Protein AF-A0A939B915-F1 (afdb_monomer_lite)

Organism: NCBI:txid1841864

Secondary structure (DSSP, 8-state):
-EEEES--SSEEEEEEE---S-S---TT-EEEE-SS-EEEEETTTTEEE---HHHHHHHHHHHHHHHH-SSEEEEEES-STTTSHHHHT--GGGGTTEEEEE----SSSSEE--EETTEE-S-HHHHHHH-GGGGT-EE-

Radius of gyration: 17.32 Å; chains: 1; bounding box: 46×33×44 Å

Foldseek 3Di:
DKDWAADDQAAAEAEFEQDDLDPDDDPQWDWDDDPPDTWIARPVVRDTDHPCCQGVVSVVVQVVCVVPDRGHMYYYFYCVSVPCPRVVPDDCVSCPRYPDYDYPGDDDDAEDEQDDPNDGPDDPVRCVVPVSVVVNHDYD

Structure (mmCIF, N/CA/C/O backbone):
data_AF-A0A939B915-F1
#
_entry.id   AF-A0A939B915-F1
#
loop_
_atom_site.group_PDB
_atom_site.id
_atom_site.type_symbol
_atom_site.label_atom_id
_atom_site.label_alt_id
_atom_site.label_comp_id
_atom_site.label_asym_id
_atom_site.label_entity_id
_atom_site.label_seq_id
_atom_site.pdbx_PDB_ins_code
_atom_site.Cartn_x
_atom_site.Cartn_y
_atom_site.Cartn_z
_atom_site.occupancy
_atom_site.B_iso_or_equiv
_atom_site.auth_seq_id
_atom_site.auth_comp_id
_atom_site.auth_asym_id
_atom_site.auth_atom_id
_atom_site.pdbx_PDB_model_num
ATOM 1 N N . ILE A 1 1 ? -8.296 -7.738 -4.385 1.00 88.19 1 ILE A N 1
ATOM 2 C CA . ILE A 1 1 ? -8.141 -8.915 -3.490 1.00 88.19 1 ILE A CA 1
ATOM 3 C C . ILE A 1 1 ? -8.373 -8.440 -2.066 1.00 88.19 1 ILE A C 1
ATOM 5 O O . ILE A 1 1 ? -7.806 -7.420 -1.710 1.00 88.19 1 ILE A O 1
ATOM 9 N N . TYR A 1 2 ? -9.185 -9.138 -1.275 1.00 92.31 2 TYR A N 1
ATOM 10 C CA . TYR A 1 2 ? -9.479 -8.770 0.114 1.00 92.31 2 TYR A CA 1
ATOM 11 C C . TYR A 1 2 ? -9.055 -9.894 1.053 1.00 92.31 2 TYR A C 1
ATOM 13 O O . TYR A 1 2 ? -9.343 -11.060 0.786 1.00 92.31 2 TYR A O 1
ATOM 21 N N . ILE A 1 3 ? -8.362 -9.546 2.133 1.00 94.62 3 ILE A N 1
ATOM 22 C CA . ILE A 1 3 ? -7.810 -10.491 3.103 1.00 94.62 3 ILE A CA 1
ATOM 23 C C . ILE A 1 3 ? -8.172 -10.002 4.502 1.00 94.62 3 ILE A C 1
ATOM 25 O O . ILE A 1 3 ? -7.931 -8.849 4.851 1.00 94.62 3 ILE A O 1
ATOM 29 N N . THR A 1 4 ? -8.723 -10.885 5.327 1.00 95.75 4 THR A N 1
ATOM 30 C CA . THR A 1 4 ? -8.920 -10.650 6.761 1.00 95.75 4 THR A CA 1
ATOM 31 C C . THR A 1 4 ? -8.179 -11.733 7.526 1.00 95.75 4 THR A C 1
ATOM 33 O O . THR A 1 4 ? -8.415 -12.920 7.307 1.00 95.75 4 THR A O 1
ATOM 36 N N . LYS A 1 5 ? -7.259 -11.325 8.400 1.00 95.56 5 LYS A N 1
ATOM 37 C CA . LYS A 1 5 ? -6.510 -12.215 9.288 1.00 95.56 5 LYS A CA 1
ATOM 38 C C . LYS A 1 5 ? -6.988 -12.000 10.722 1.00 95.56 5 LYS A C 1
ATOM 40 O O . LYS A 1 5 ? -7.074 -10.857 11.160 1.00 95.56 5 LYS A O 1
ATOM 45 N N . GLY A 1 6 ? -7.252 -13.092 11.440 1.00 94.12 6 GLY A N 1
ATOM 46 C CA . GLY A 1 6 ? -7.678 -13.068 12.844 1.00 94.12 6 GLY A CA 1
ATOM 47 C C . GLY A 1 6 ? -9.160 -12.735 13.046 1.00 94.12 6 GLY A C 1
ATOM 48 O O . GLY A 1 6 ? -9.877 -12.433 12.094 1.00 94.12 6 GLY A O 1
ATOM 49 N N . THR A 1 7 ? -9.621 -12.797 14.299 1.00 94.19 7 THR A N 1
ATOM 50 C CA . THR A 1 7 ? -11.007 -12.488 14.701 1.00 94.19 7 THR A CA 1
ATOM 51 C C . THR A 1 7 ? -10.994 -11.347 15.713 1.00 94.19 7 THR A C 1
ATOM 53 O O . THR A 1 7 ? -10.580 -11.547 16.847 1.00 94.19 7 THR A O 1
ATOM 56 N N . ALA A 1 8 ? -11.454 -10.166 15.310 1.00 93.06 8 ALA A N 1
ATOM 57 C CA . ALA A 1 8 ? -11.498 -8.964 16.133 1.00 93.06 8 ALA A CA 1
ATOM 58 C C . ALA A 1 8 ? -12.794 -8.185 15.872 1.00 93.06 8 ALA A C 1
ATOM 60 O O . ALA A 1 8 ? -13.430 -8.344 14.833 1.00 93.06 8 ALA A O 1
ATOM 61 N N . LYS A 1 9 ? -13.186 -7.318 16.815 1.00 93.12 9 LYS A N 1
ATOM 62 C CA . LYS A 1 9 ? -14.344 -6.425 16.633 1.00 93.12 9 LYS A CA 1
ATOM 63 C C . LYS A 1 9 ? -14.058 -5.319 15.613 1.00 93.12 9 LYS A C 1
ATOM 65 O O . LYS A 1 9 ? -14.969 -4.886 14.919 1.00 93.12 9 LYS A O 1
ATOM 70 N N . THR A 1 10 ? -12.818 -4.837 15.575 1.00 95.44 10 THR A N 1
ATOM 71 C CA . THR A 1 10 ? -12.355 -3.816 14.635 1.00 95.44 10 THR A CA 1
ATOM 72 C C . THR A 1 10 ? -10.915 -4.091 14.218 1.00 95.44 10 THR A C 1
ATOM 74 O O . THR A 1 10 ? -10.146 -4.677 14.982 1.00 95.44 10 THR A O 1
ATOM 77 N N . TYR A 1 11 ? -10.539 -3.654 13.015 1.00 95.81 11 TYR A N 1
ATOM 78 C CA . TYR A 1 11 ? -9.247 -3.976 12.405 1.00 95.81 11 TYR A CA 1
ATOM 79 C C . TYR A 1 11 ? -8.479 -2.721 11.966 1.00 95.81 11 TYR A C 1
ATOM 81 O O . TYR A 1 11 ? -9.090 -1.742 11.535 1.00 95.81 11 TYR A O 1
ATOM 89 N N . PRO A 1 12 ? -7.136 -2.721 12.028 1.00 94.81 12 PRO A N 1
ATOM 90 C CA . PRO A 1 12 ? -6.345 -1.864 11.151 1.00 94.81 12 PRO A CA 1
ATOM 91 C C . PRO A 1 12 ? -6.395 -2.421 9.719 1.00 94.81 12 PRO A C 1
ATOM 93 O O . PRO A 1 12 ? -6.446 -3.644 9.534 1.00 94.81 12 PRO A O 1
ATOM 96 N N . CYS A 1 13 ? -6.361 -1.550 8.710 1.00 95.62 13 CYS A N 1
ATOM 97 C CA . CYS A 1 13 ? -6.330 -1.974 7.314 1.00 95.62 13 CYS A CA 1
ATOM 98 C C . CYS A 1 13 ? -5.141 -1.383 6.553 1.00 95.62 13 CYS A C 1
ATOM 100 O O . CYS A 1 13 ? -4.895 -0.182 6.619 1.00 95.62 13 CYS A O 1
ATOM 102 N N . MET A 1 14 ? -4.429 -2.237 5.817 1.00 95.19 14 MET A N 1
ATOM 103 C CA . MET A 1 14 ? -3.410 -1.825 4.851 1.00 95.19 14 MET A CA 1
ATOM 104 C C . MET A 1 14 ? -3.939 -2.020 3.438 1.00 95.19 14 MET A C 1
ATOM 106 O O . MET A 1 14 ? -4.558 -3.047 3.143 1.00 95.19 14 MET A O 1
ATOM 110 N N . VAL A 1 15 ? -3.676 -1.066 2.556 1.00 93.56 15 VAL A N 1
ATOM 111 C CA . VAL A 1 15 ? -4.050 -1.181 1.149 1.00 93.56 15 VAL A CA 1
ATOM 112 C C . VAL A 1 15 ? -2.871 -0.880 0.241 1.00 93.56 15 VAL A C 1
ATOM 114 O O . VAL A 1 15 ? -1.996 -0.094 0.588 1.00 93.56 15 VAL A O 1
ATOM 117 N N . ALA A 1 16 ? -2.844 -1.530 -0.915 1.00 90.88 16 ALA A N 1
ATOM 118 C CA . ALA A 1 16 ? -1.865 -1.273 -1.964 1.00 90.88 16 ALA A CA 1
ATOM 119 C C . ALA A 1 16 ? -2.493 -1.540 -3.334 1.00 90.88 16 ALA A C 1
ATOM 121 O O . ALA A 1 16 ? -3.404 -2.366 -3.458 1.00 90.88 16 ALA A O 1
ATOM 122 N N . HIS A 1 17 ? -2.008 -0.864 -4.366 1.00 88.06 17 HIS A N 1
ATOM 123 C CA . HIS A 1 17 ? -2.347 -1.193 -5.746 1.00 88.06 17 HIS A CA 1
ATOM 124 C C . HIS A 1 17 ? -1.375 -2.248 -6.299 1.00 88.06 17 HIS A C 1
ATOM 126 O O . HIS A 1 17 ? -0.286 -2.456 -5.766 1.00 88.06 17 HIS A O 1
ATOM 132 N N . LEU A 1 18 ? -1.823 -2.997 -7.308 1.00 82.38 18 LEU A N 1
ATOM 133 C CA . LEU A 1 18 ? -1.074 -4.101 -7.926 1.00 82.38 18 LEU A CA 1
ATOM 134 C C . LEU A 1 18 ? -0.545 -3.767 -9.317 1.00 82.38 18 LEU A C 1
ATOM 136 O O . LEU A 1 18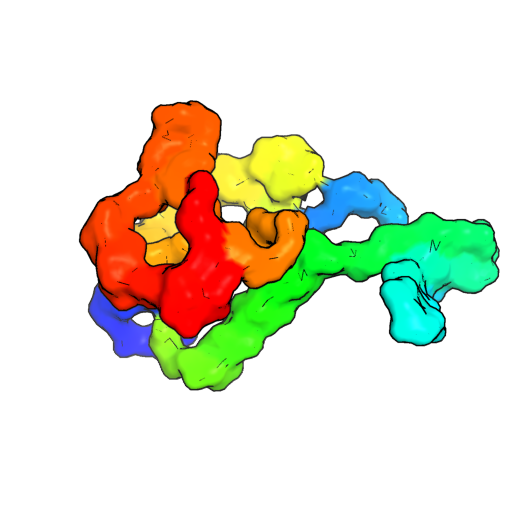 ? 0.177 -4.568 -9.907 1.00 82.38 18 LEU A O 1
ATOM 140 N N . ASP A 1 19 ? -1.000 -2.661 -9.888 1.00 71.81 19 ASP A N 1
ATOM 141 C CA . ASP A 1 19 ? -0.712 -2.287 -11.257 1.00 71.81 19 ASP A CA 1
ATOM 142 C C . ASP A 1 19 ? 0.385 -1.237 -11.347 1.00 71.81 19 ASP A C 1
ATOM 144 O O . ASP A 1 19 ? 0.594 -0.445 -10.439 1.00 71.81 19 ASP A O 1
ATOM 148 N N . GLN A 1 20 ? 1.078 -1.259 -12.480 1.00 69.56 20 GLN A N 1
ATOM 149 C CA . GLN A 1 20 ? 2.132 -0.319 -12.819 1.00 69.56 20 GLN A CA 1
ATOM 150 C C . GLN A 1 20 ? 1.672 0.552 -13.978 1.00 69.56 20 GLN A C 1
ATOM 152 O O . GLN A 1 20 ? 1.035 0.062 -14.914 1.00 69.56 20 GLN A O 1
ATOM 157 N N . VAL A 1 21 ? 2.133 1.804 -13.999 1.00 67.56 21 VAL A N 1
ATOM 158 C CA . VAL A 1 21 ? 1.991 2.716 -15.152 1.00 67.56 21 VAL A CA 1
ATOM 159 C C . VAL A 1 21 ? 2.527 2.088 -16.451 1.00 67.56 21 VAL A C 1
ATOM 161 O O . VAL A 1 21 ? 2.114 2.423 -17.566 1.00 67.56 21 VAL A O 1
ATOM 164 N N . GLN A 1 22 ? 3.485 1.169 -16.336 1.00 67.25 22 GLN A N 1
ATOM 165 C CA . GLN A 1 22 ? 4.187 0.594 -17.474 1.00 67.25 22 GLN A CA 1
ATOM 166 C C . GLN A 1 22 ? 3.379 -0.522 -18.133 1.00 67.25 22 GLN A C 1
ATOM 168 O O . GLN A 1 22 ? 3.193 -1.600 -17.582 1.00 67.25 22 GLN A O 1
ATOM 173 N N . LYS A 1 23 ? 2.967 -0.279 -19.382 1.00 64.25 23 LYS A N 1
ATOM 174 C CA . LYS A 1 23 ? 2.184 -1.231 -20.188 1.00 64.25 23 LYS A CA 1
ATOM 175 C C . LYS A 1 23 ? 2.910 -2.539 -20.503 1.00 64.25 23 LYS A C 1
ATOM 177 O O . LYS A 1 23 ? 2.255 -3.524 -20.830 1.00 64.25 23 LYS A O 1
ATOM 182 N N . TYR A 1 24 ? 4.239 -2.539 -20.472 1.00 69.50 24 TYR A 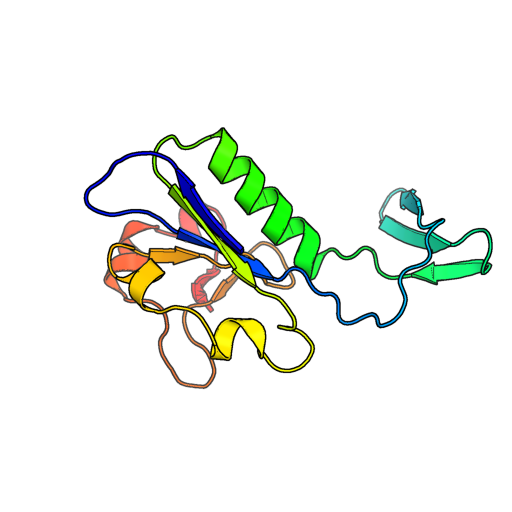N 1
ATOM 183 C CA . TYR A 1 24 ? 5.052 -3.699 -20.803 1.00 69.50 24 TYR A CA 1
ATOM 184 C C . TYR A 1 24 ? 6.190 -3.836 -19.796 1.00 69.50 24 TYR A C 1
ATOM 186 O O . TYR A 1 24 ? 7.028 -2.942 -19.677 1.00 69.50 24 TYR A O 1
ATOM 194 N N . HIS A 1 25 ? 6.201 -4.960 -19.081 1.00 75.38 25 HIS A N 1
ATOM 195 C CA . HIS A 1 25 ? 7.281 -5.337 -18.183 1.00 75.38 25 HIS A CA 1
ATOM 196 C C . HIS A 1 25 ? 7.988 -6.572 -18.764 1.00 75.38 25 HIS A C 1
ATOM 198 O O . HIS A 1 25 ? 7.346 -7.620 -18.893 1.00 75.38 25 HIS A O 1
ATOM 204 N N . PRO A 1 26 ? 9.272 -6.466 -19.155 1.00 80.56 26 PRO A N 1
ATOM 205 C CA . PRO A 1 26 ? 10.002 -7.572 -19.765 1.00 80.56 26 PRO A CA 1
ATOM 206 C C . PRO A 1 26 ? 10.079 -8.780 -18.824 1.00 80.56 26 PRO A C 1
ATOM 208 O O . PRO A 1 26 ? 10.325 -8.636 -17.629 1.00 80.56 26 PRO A O 1
ATOM 211 N N . THR A 1 27 ? 9.915 -9.995 -19.350 1.00 83.62 27 THR A N 1
ATOM 212 C CA . THR A 1 27 ? 9.997 -11.223 -18.533 1.00 83.62 27 THR A CA 1
ATOM 213 C C . THR A 1 27 ? 11.406 -11.509 -18.018 1.00 83.62 27 THR A C 1
ATOM 215 O O . THR A 1 27 ? 11.573 -12.237 -17.047 1.00 83.62 27 THR A O 1
ATOM 218 N N . ASP A 1 28 ? 12.422 -10.975 -18.696 1.00 86.56 28 ASP A N 1
ATOM 219 C CA . ASP A 1 28 ? 13.837 -11.071 -18.333 1.00 86.56 28 ASP A CA 1
ATOM 220 C C . ASP A 1 28 ? 14.314 -9.867 -17.506 1.00 86.56 28 ASP A C 1
ATOM 222 O O . ASP A 1 28 ? 15.516 -9.609 -17.422 1.00 86.56 28 ASP A O 1
ATOM 226 N N . PHE A 1 29 ? 13.371 -9.126 -16.917 1.00 86.44 29 PHE A N 1
ATOM 227 C CA . PHE A 1 29 ? 13.645 -8.029 -16.003 1.00 86.44 29 PHE A CA 1
ATOM 228 C C . PHE A 1 29 ? 14.681 -8.431 -14.950 1.00 86.44 29 PHE A C 1
ATOM 230 O O . PHE A 1 29 ? 14.527 -9.425 -14.235 1.00 86.44 29 PHE A O 1
ATOM 237 N N . THR A 1 30 ? 15.709 -7.600 -14.818 1.00 88.62 30 THR A N 1
ATOM 238 C CA . THR A 1 30 ? 16.668 -7.674 -13.723 1.00 88.62 30 THR A CA 1
ATOM 239 C C . THR A 1 30 ? 16.866 -6.304 -13.093 1.00 88.62 30 THR A C 1
ATOM 241 O O . THR A 1 30 ? 16.788 -5.269 -13.762 1.00 88.62 30 THR A O 1
ATOM 244 N N . VAL A 1 31 ? 17.135 -6.305 -11.789 1.00 90.00 31 VAL A N 1
ATOM 245 C CA . VAL A 1 31 ? 17.543 -5.108 -11.060 1.00 90.00 31 VAL A CA 1
ATOM 246 C C . VAL A 1 31 ? 19.058 -5.023 -11.128 1.00 90.00 31 VAL A C 1
ATOM 248 O O . VAL A 1 31 ? 19.758 -5.926 -10.670 1.00 90.00 31 VAL A O 1
ATOM 251 N N . ILE A 1 32 ? 19.560 -3.932 -11.696 1.00 89.94 32 ILE A N 1
ATOM 252 C CA . ILE A 1 32 ? 20.982 -3.615 -11.667 1.00 89.94 32 ILE A CA 1
ATOM 253 C C . ILE A 1 32 ? 21.211 -2.625 -10.533 1.00 89.94 32 ILE A C 1
ATOM 255 O O . ILE A 1 32 ? 20.632 -1.538 -10.505 1.00 89.94 32 ILE A O 1
ATOM 259 N N . GLU A 1 33 ? 22.066 -3.030 -9.603 1.00 92.44 33 GLU A N 1
ATOM 260 C CA . GLU A 1 33 ? 22.547 -2.199 -8.512 1.00 92.44 33 GLU A CA 1
ATOM 261 C C . GLU A 1 33 ? 23.929 -1.650 -8.848 1.00 92.44 33 GLU A C 1
ATOM 263 O O . GLU A 1 33 ? 24.864 -2.372 -9.200 1.00 92.44 33 GLU A O 1
ATOM 268 N N . THR A 1 34 ? 24.048 -0.339 -8.730 1.00 88.94 34 THR A N 1
ATOM 269 C CA . THR A 1 34 ? 25.321 0.377 -8.695 1.00 88.94 34 THR A CA 1
ATOM 270 C C . THR A 1 34 ? 25.468 1.021 -7.318 1.00 88.94 34 THR A C 1
ATOM 272 O O . THR A 1 34 ? 24.570 0.909 -6.491 1.00 88.94 34 THR A O 1
ATOM 275 N N . LYS A 1 35 ? 26.576 1.725 -7.054 1.00 88.94 35 LYS A N 1
ATOM 276 C CA . LYS A 1 35 ? 26.837 2.311 -5.727 1.00 88.94 35 LYS A CA 1
ATOM 277 C C . LYS A 1 35 ? 25.693 3.183 -5.194 1.00 88.94 35 LYS A C 1
ATOM 279 O O . LYS A 1 35 ? 25.389 3.092 -4.013 1.00 88.94 35 LYS A O 1
ATOM 284 N N . ASP A 1 36 ? 25.070 3.981 -6.063 1.00 88.75 36 ASP A N 1
ATOM 285 C CA . ASP A 1 36 ? 24.074 4.985 -5.659 1.00 88.75 36 ASP A CA 1
ATOM 286 C C . ASP A 1 36 ? 22.739 4.858 -6.411 1.00 88.75 36 ASP A C 1
ATOM 288 O O . ASP A 1 36 ? 21.805 5.618 -6.157 1.00 88.75 36 ASP A O 1
ATOM 292 N N . LEU A 1 37 ? 22.638 3.928 -7.366 1.00 87.31 37 LEU A N 1
ATOM 293 C CA . LEU A 1 37 ? 21.483 3.818 -8.251 1.00 87.31 37 LEU A CA 1
ATOM 294 C C . LEU A 1 37 ? 21.052 2.366 -8.424 1.00 87.31 37 LEU A C 1
ATOM 296 O O . LEU A 1 37 ? 21.858 1.505 -8.785 1.00 87.31 37 LEU A O 1
ATOM 300 N N . LEU A 1 38 ? 19.751 2.153 -8.251 1.00 89.50 38 LEU A N 1
ATOM 301 C CA . LEU A 1 38 ? 19.031 0.953 -8.648 1.00 89.50 38 LEU A CA 1
ATOM 302 C C . LEU A 1 38 ? 18.200 1.275 -9.889 1.00 89.50 38 LEU A C 1
ATOM 304 O O . LEU A 1 38 ? 17.482 2.277 -9.910 1.00 89.50 38 LEU A O 1
ATOM 308 N N . PHE A 1 39 ? 18.266 0.429 -10.913 1.00 88.81 39 PHE A N 1
ATOM 309 C CA . PHE A 1 39 ? 17.418 0.561 -12.097 1.00 88.81 39 PHE A CA 1
ATOM 310 C C . PHE A 1 39 ? 17.058 -0.800 -12.695 1.00 88.81 39 PHE A C 1
ATOM 312 O O . PHE A 1 39 ? 17.788 -1.780 -12.548 1.00 88.81 39 PHE A O 1
ATOM 319 N N . GLY A 1 40 ? 15.902 -0.855 -13.356 1.00 89.06 40 GLY A N 1
ATOM 320 C CA . GLY A 1 40 ? 15.441 -2.040 -14.069 1.00 89.06 40 GLY A CA 1
ATOM 321 C C . GLY A 1 40 ? 16.035 -2.096 -15.469 1.00 89.06 40 GLY A C 1
ATOM 322 O O . GLY A 1 40 ? 16.093 -1.081 -16.171 1.00 89.06 40 GLY A O 1
ATOM 323 N N . TYR A 1 41 ? 16.465 -3.280 -15.890 1.00 90.00 41 TYR A N 1
ATOM 324 C CA . TYR A 1 41 ? 17.009 -3.507 -17.225 1.00 90.00 41 TYR A CA 1
ATOM 325 C C . TYR A 1 41 ? 16.524 -4.836 -17.806 1.00 90.00 41 TYR A C 1
ATOM 327 O O . TYR A 1 41 ? 16.417 -5.828 -17.087 1.00 90.00 41 TYR A O 1
ATOM 335 N N . SER A 1 42 ? 16.263 -4.860 -19.113 1.00 90.69 42 SER A N 1
ATOM 336 C CA . SER A 1 42 ? 16.034 -6.090 -19.880 1.00 90.69 42 SER A CA 1
ATOM 337 C C . SER A 1 42 ? 17.254 -6.378 -20.759 1.00 90.69 42 SER A C 1
ATOM 339 O O . SER A 1 42 ? 17.514 -5.629 -21.708 1.00 90.69 42 SER A O 1
ATOM 341 N N . PRO A 1 43 ? 18.022 -7.448 -20.485 1.00 89.44 43 PRO A N 1
ATOM 342 C CA . PRO A 1 43 ? 19.143 -7.855 -21.331 1.00 89.44 43 PRO A CA 1
ATOM 343 C C . PRO A 1 43 ? 18.748 -8.195 -22.771 1.00 89.44 43 PRO A C 1
ATOM 345 O O . PRO A 1 43 ? 19.501 -7.898 -23.704 1.00 89.44 43 PRO A O 1
ATOM 348 N N . LYS A 1 44 ? 17.580 -8.815 -22.967 1.00 90.44 44 LYS A N 1
ATOM 349 C CA . LYS A 1 44 ? 17.082 -9.237 -24.279 1.00 90.44 44 LYS A CA 1
ATOM 350 C C . LYS A 1 44 ? 16.680 -8.043 -25.133 1.00 90.44 44 LYS A C 1
ATOM 352 O O . LYS A 1 44 ? 17.023 -7.999 -26.312 1.00 90.44 44 LYS A O 1
ATOM 357 N N . GLU A 1 45 ? 15.976 -7.081 -24.547 1.00 87.69 45 GLU A N 1
ATOM 358 C CA . GLU A 1 45 ? 15.503 -5.885 -25.256 1.00 87.69 45 GLU A CA 1
ATOM 359 C C . GLU A 1 45 ? 16.520 -4.747 -25.252 1.00 87.69 45 GLU A C 1
ATOM 361 O O . GLU A 1 45 ? 16.383 -3.780 -26.000 1.00 87.69 45 GLU A O 1
ATOM 366 N N . ARG A 1 46 ? 17.572 -4.889 -24.439 1.00 87.06 46 ARG A N 1
ATOM 367 C CA . ARG A 1 46 ? 18.645 -3.912 -24.242 1.00 87.06 46 ARG A CA 1
ATOM 368 C C . ARG A 1 46 ? 18.120 -2.535 -23.837 1.00 87.06 46 ARG A C 1
ATOM 370 O O . ARG A 1 46 ? 18.661 -1.511 -24.253 1.00 87.06 46 ARG A O 1
ATOM 377 N N . SER A 1 47 ? 17.074 -2.512 -23.020 1.00 87.44 47 SER A N 1
ATOM 378 C CA . SER A 1 47 ? 16.334 -1.308 -22.651 1.00 87.44 47 SER A CA 1
ATOM 379 C C . SER A 1 47 ? 16.157 -1.196 -21.136 1.00 87.44 47 SER A C 1
ATOM 381 O O . SER A 1 47 ? 16.139 -2.190 -20.404 1.00 87.44 47 SER A O 1
ATOM 383 N N . PHE A 1 48 ? 16.038 0.044 -20.657 1.00 86.75 48 PHE A N 1
ATOM 384 C CA . PHE A 1 48 ? 15.623 0.306 -19.283 1.00 86.75 48 PHE A CA 1
ATOM 385 C C . PHE A 1 48 ? 14.135 0.008 -19.122 1.00 86.75 48 PHE A C 1
ATOM 387 O O . PHE A 1 48 ? 13.324 0.338 -19.987 1.00 86.75 48 PHE A O 1
ATOM 394 N N . CYS A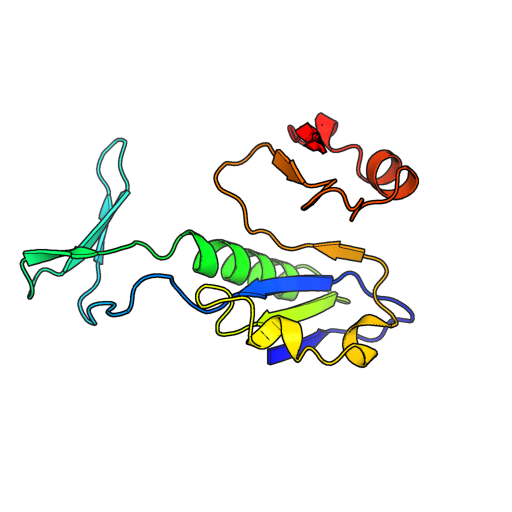 1 49 ? 13.783 -0.565 -17.981 1.00 85.38 49 CYS A N 1
ATOM 395 C CA . CYS A 1 49 ? 12.406 -0.812 -17.572 1.00 85.38 49 CYS A CA 1
ATOM 396 C C . CYS A 1 49 ? 12.205 -0.318 -16.136 1.00 85.38 49 CYS A C 1
ATOM 398 O O . CYS A 1 49 ? 13.158 -0.098 -15.384 1.00 85.38 49 CYS A O 1
ATOM 400 N N . GLY A 1 50 ? 10.957 -0.072 -15.752 1.00 82.06 50 GLY A N 1
ATOM 401 C CA . GLY A 1 50 ? 10.651 0.360 -14.394 1.00 82.06 50 GLY A CA 1
ATOM 402 C C . GLY A 1 50 ? 10.897 -0.740 -13.395 1.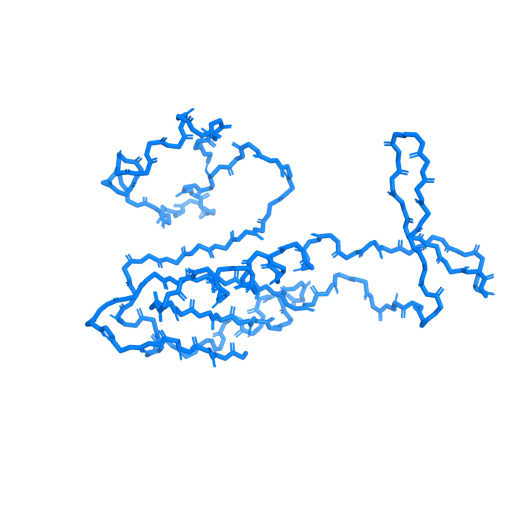00 82.06 50 GLY A C 1
ATOM 403 O O . GLY A 1 50 ? 10.641 -1.912 -13.647 1.00 82.06 50 GLY A O 1
ATOM 404 N N . LEU A 1 51 ? 11.346 -0.329 -12.217 1.00 82.56 51 LEU A N 1
ATOM 405 C CA . LEU A 1 51 ? 11.507 -1.227 -11.083 1.00 82.56 51 LEU A CA 1
ATOM 406 C C . LEU A 1 51 ? 10.161 -1.746 -10.557 1.00 82.56 51 LEU A C 1
ATOM 408 O O . LEU A 1 51 ? 10.111 -2.843 -9.997 1.00 82.56 51 LEU A O 1
ATOM 412 N N . GLY A 1 52 ? 9.082 -0.978 -10.743 1.00 77.69 52 GLY A N 1
ATOM 413 C CA . GLY A 1 52 ? 7.821 -1.228 -10.049 1.00 77.69 52 GLY A CA 1
ATOM 414 C C . GLY A 1 52 ? 7.916 -0.893 -8.568 1.00 77.69 52 GLY A C 1
ATOM 415 O O . GLY A 1 52 ? 7.534 -1.693 -7.727 1.00 77.69 52 GLY A O 1
ATOM 416 N N . ALA A 1 53 ? 8.587 0.208 -8.228 1.00 79.06 53 ALA A N 1
ATOM 417 C CA . ALA A 1 53 ? 8.772 0.587 -6.832 1.00 79.06 53 ALA A CA 1
ATOM 418 C C . ALA A 1 53 ? 7.497 1.194 -6.217 1.00 79.06 53 ALA A C 1
ATOM 420 O O . ALA A 1 53 ? 7.374 1.160 -4.999 1.00 79.06 53 ALA A O 1
ATOM 421 N N . ASP A 1 54 ? 6.578 1.717 -7.033 1.00 77.88 54 ASP A N 1
ATOM 422 C CA . ASP A 1 54 ? 5.276 2.243 -6.586 1.00 77.88 54 ASP A CA 1
ATOM 423 C C . ASP A 1 54 ? 4.422 1.136 -5.966 1.00 77.88 54 ASP A C 1
ATOM 425 O O . ASP A 1 54 ? 4.165 1.108 -4.764 1.00 77.88 54 ASP A O 1
ATOM 429 N N . ASP A 1 55 ? 4.106 0.130 -6.775 1.00 79.50 55 ASP A N 1
ATOM 430 C CA . ASP A 1 55 ? 3.216 -0.968 -6.432 1.00 79.50 55 ASP A CA 1
ATOM 431 C C . ASP A 1 55 ? 3.890 -1.965 -5.477 1.00 79.50 55 ASP A C 1
ATOM 433 O O . ASP A 1 55 ? 3.351 -2.326 -4.423 1.00 79.50 55 ASP A O 1
ATOM 437 N N . LYS A 1 56 ? 5.116 -2.412 -5.796 1.00 86.19 56 LYS A N 1
ATOM 438 C CA . LYS A 1 56 ? 5.751 -3.522 -5.059 1.00 86.19 56 LYS A CA 1
ATOM 439 C C . LYS A 1 56 ? 6.099 -3.159 -3.620 1.00 86.19 56 LYS A C 1
ATOM 441 O O . LYS A 1 56 ? 6.036 -4.040 -2.762 1.00 86.19 56 LYS A O 1
ATOM 446 N N . ASN A 1 57 ? 6.446 -1.903 -3.332 1.00 87.94 57 ASN A N 1
ATOM 447 C CA . ASN A 1 57 ? 6.762 -1.480 -1.965 1.00 87.94 57 ASN A CA 1
ATOM 448 C C . ASN A 1 57 ? 5.519 -1.534 -1.068 1.00 87.94 57 ASN A C 1
ATOM 450 O O . ASN A 1 57 ? 5.577 -2.108 0.024 1.00 87.94 57 ASN A O 1
ATOM 454 N N . GLY A 1 58 ? 4.385 -1.013 -1.550 1.00 88.38 58 GLY A N 1
ATOM 455 C CA . GLY A 1 58 ? 3.104 -1.097 -0.850 1.00 88.38 58 GLY A CA 1
ATOM 456 C C . GLY A 1 58 ? 2.669 -2.548 -0.630 1.00 88.38 58 GLY A C 1
ATOM 457 O O . GLY A 1 58 ? 2.297 -2.928 0.487 1.00 88.38 58 GLY A O 1
ATOM 458 N N . ILE A 1 59 ? 2.802 -3.396 -1.658 1.00 90.88 59 ILE A N 1
ATOM 459 C CA . ILE A 1 59 ? 2.503 -4.833 -1.561 1.00 90.88 59 ILE A CA 1
ATOM 460 C C . ILE A 1 59 ? 3.388 -5.510 -0.516 1.00 90.88 59 ILE A C 1
ATOM 462 O O . ILE A 1 59 ? 2.889 -6.246 0.339 1.00 90.88 59 ILE A O 1
ATOM 466 N N . TRP A 1 60 ? 4.697 -5.259 -0.562 1.00 92.44 60 TRP A N 1
ATOM 467 C CA . TRP A 1 60 ? 5.647 -5.857 0.368 1.00 92.44 60 TRP A CA 1
ATOM 468 C C . TRP A 1 60 ? 5.325 -5.472 1.812 1.00 92.44 60 TRP A C 1
ATOM 470 O O . TRP A 1 60 ? 5.240 -6.356 2.665 1.00 92.44 60 TRP A O 1
ATOM 480 N N . LEU A 1 61 ? 5.043 -4.192 2.080 1.00 92.94 61 LEU A N 1
ATOM 481 C CA . LEU A 1 61 ? 4.618 -3.728 3.404 1.00 92.94 61 LEU A CA 1
ATOM 482 C C . LEU A 1 61 ? 3.339 -4.429 3.869 1.00 92.94 61 LEU A C 1
ATOM 484 O O . LEU A 1 61 ? 3.291 -4.923 4.995 1.00 92.94 61 LEU A O 1
ATOM 488 N N . CYS A 1 62 ? 2.333 -4.560 3.000 1.00 94.00 62 CYS A N 1
ATOM 489 C CA . CYS A 1 62 ? 1.104 -5.288 3.320 1.00 94.00 62 CYS A CA 1
ATOM 490 C C . CYS A 1 62 ? 1.379 -6.751 3.710 1.00 94.00 62 CYS A C 1
ATOM 492 O O . CYS A 1 62 ? 0.828 -7.248 4.697 1.00 94.00 62 CYS A O 1
ATOM 494 N N . LEU A 1 63 ? 2.258 -7.441 2.975 1.00 93.88 63 LEU A N 1
ATOM 495 C CA . LEU A 1 63 ? 2.659 -8.818 3.277 1.00 93.88 63 LEU A CA 1
ATOM 496 C C . LEU A 1 63 ? 3.436 -8.915 4.598 1.00 93.88 63 LEU A C 1
ATOM 498 O O . LEU A 1 63 ? 3.182 -9.825 5.389 1.00 93.88 63 LEU A O 1
ATOM 502 N N . GLN A 1 64 ? 4.333 -7.967 4.880 1.00 95.12 64 GLN A N 1
ATOM 503 C CA . GLN A 1 64 ? 5.037 -7.897 6.165 1.00 95.12 64 GLN A CA 1
ATOM 504 C C . GLN A 1 64 ? 4.067 -7.672 7.330 1.00 95.12 64 GLN A C 1
ATOM 506 O O . GLN A 1 64 ? 4.171 -8.330 8.367 1.00 95.12 64 GLN A O 1
ATOM 511 N N . CYS A 1 65 ? 3.070 -6.804 7.157 1.00 93.31 65 CYS A N 1
ATOM 512 C CA . CYS A 1 65 ? 2.029 -6.583 8.154 1.00 93.31 65 CYS A CA 1
ATOM 513 C C . CYS A 1 65 ? 1.176 -7.844 8.381 1.00 93.31 65 CYS A C 1
ATOM 515 O O . CYS A 1 65 ? 0.891 -8.181 9.531 1.00 93.31 65 CYS A O 1
ATOM 517 N N . LEU A 1 66 ? 0.836 -8.589 7.323 1.00 93.62 66 LEU A N 1
ATOM 518 C CA . LEU A 1 66 ? 0.155 -9.885 7.438 1.00 93.62 66 LEU A CA 1
ATOM 519 C C . LEU A 1 66 ? 0.988 -10.928 8.186 1.00 93.62 66 LEU A C 1
ATOM 521 O O . LEU A 1 66 ? 0.415 -11.778 8.863 1.00 93.62 66 LEU A O 1
ATOM 525 N N . GLN A 1 67 ? 2.316 -10.887 8.089 1.00 94.56 67 GLN A N 1
ATOM 526 C CA . GLN A 1 67 ? 3.191 -11.780 8.854 1.00 94.56 67 GLN A CA 1
ATOM 527 C C . GLN A 1 67 ? 3.288 -11.353 10.324 1.00 94.56 67 GLN A C 1
ATOM 529 O O . GLN A 1 67 ? 3.177 -12.196 11.212 1.00 94.56 67 GLN A O 1
ATOM 534 N N . LYS A 1 68 ? 3.440 -10.049 10.581 1.00 95.19 68 LYS A N 1
ATOM 535 C CA . LYS A 1 68 ? 3.696 -9.489 11.915 1.00 95.19 68 LYS A CA 1
ATOM 536 C C . LYS A 1 68 ? 2.464 -9.441 12.822 1.00 95.19 68 LYS A C 1
ATOM 538 O O . LYS A 1 68 ? 2.583 -9.699 14.016 1.00 95.19 68 LYS A O 1
ATOM 543 N N . PHE A 1 69 ? 1.300 -9.073 12.288 1.00 94.31 69 PHE A N 1
ATOM 544 C CA . PHE A 1 69 ? 0.091 -8.852 13.086 1.00 94.31 69 PHE A CA 1
ATOM 545 C C . PHE A 1 69 ? -0.853 -10.048 13.010 1.00 94.31 69 PHE A C 1
ATOM 547 O O . PHE A 1 69 ? -1.018 -10.654 11.953 1.00 94.31 69 PHE A O 1
ATOM 554 N N . ASN A 1 70 ? -1.489 -10.396 14.128 1.00 93.75 70 ASN A N 1
ATOM 555 C CA . ASN A 1 70 ? -2.454 -11.499 14.182 1.00 93.75 70 ASN A CA 1
ATOM 556 C C . ASN A 1 70 ? -3.851 -11.084 13.708 1.00 93.75 70 ASN A C 1
ATOM 558 O O . ASN A 1 70 ? -4.592 -11.928 13.213 1.00 93.75 70 ASN A O 1
ATOM 562 N N . GLU A 1 71 ? -4.177 -9.797 13.824 1.00 95.81 71 GLU A N 1
ATOM 563 C CA . GLU A 1 71 ? -5.486 -9.220 13.517 1.00 95.81 71 GLU A CA 1
ATOM 564 C C . GLU A 1 71 ? -5.306 -8.017 12.589 1.00 95.81 71 GLU A C 1
ATOM 566 O O . GLU A 1 71 ? -4.901 -6.937 13.022 1.00 95.81 71 GLU A O 1
ATOM 571 N N . ILE A 1 72 ? -5.546 -8.210 11.292 1.00 96.25 72 ILE A N 1
ATOM 572 C CA . ILE A 1 72 ? -5.354 -7.165 10.281 1.00 96.25 72 ILE A CA 1
ATOM 573 C C . ILE A 1 72 ? -6.172 -7.447 9.023 1.00 96.25 72 ILE A C 1
ATOM 575 O O . ILE A 1 72 ? -6.360 -8.603 8.630 1.00 96.25 72 ILE A O 1
ATOM 579 N N . LYS A 1 73 ? -6.626 -6.378 8.367 1.00 96.88 73 LYS A N 1
ATOM 580 C CA . LYS A 1 73 ? -7.214 -6.434 7.030 1.00 96.88 73 LYS A CA 1
ATOM 581 C C . LYS A 1 73 ? -6.241 -5.914 5.983 1.00 96.88 73 LYS A C 1
ATOM 583 O O . LYS A 1 73 ? -5.551 -4.924 6.204 1.00 96.88 73 LYS A O 1
ATOM 588 N N . VAL A 1 74 ? -6.209 -6.563 4.827 1.00 95.25 74 VAL A N 1
ATOM 589 C CA . VAL A 1 74 ? -5.438 -6.105 3.671 1.00 95.25 74 VAL A CA 1
ATOM 590 C C . VAL A 1 74 ? -6.316 -6.103 2.432 1.00 95.25 74 VAL A C 1
ATOM 592 O O . VAL A 1 74 ? -6.994 -7.097 2.163 1.00 95.25 74 VAL A O 1
ATOM 595 N N . ALA A 1 75 ? -6.293 -5.010 1.672 1.00 93.44 75 ALA A N 1
ATOM 596 C CA . ALA A 1 75 ? -6.942 -4.940 0.369 1.00 93.44 75 ALA A CA 1
ATOM 597 C C . ALA A 1 75 ? -5.939 -4.567 -0.726 1.00 93.44 75 ALA A C 1
ATOM 599 O O . ALA A 1 75 ? -5.214 -3.585 -0.622 1.00 93.44 75 ALA A O 1
ATOM 600 N N . PHE A 1 76 ? -5.926 -5.354 -1.794 1.00 90.88 76 PHE A N 1
ATOM 601 C CA . PHE A 1 76 ? -5.154 -5.068 -2.994 1.00 90.88 76 PHE A CA 1
ATOM 602 C C . PHE A 1 76 ? -6.076 -4.626 -4.124 1.00 90.88 76 PHE A C 1
ATOM 604 O O . PHE A 1 76 ? -7.015 -5.357 -4.471 1.00 90.88 76 PHE A O 1
ATOM 611 N N . PHE A 1 77 ? -5.797 -3.469 -4.708 1.00 86.44 77 PHE A N 1
ATOM 612 C CA . PHE A 1 77 ? -6.562 -2.905 -5.817 1.00 86.44 77 PHE A CA 1
ATOM 613 C C . PHE A 1 77 ? -5.839 -3.103 -7.151 1.00 86.44 77 PHE A C 1
ATOM 615 O O . PHE A 1 77 ? -4.633 -3.310 -7.192 1.00 86.44 77 PHE A O 1
ATOM 622 N N . VAL A 1 78 ? -6.600 -3.104 -8.242 1.00 79.38 78 VAL A N 1
ATOM 623 C CA . VAL A 1 78 ? -6.083 -3.209 -9.614 1.00 79.38 78 VAL A CA 1
ATOM 624 C C . VAL A 1 78 ? -6.496 -1.975 -10.402 1.00 79.38 78 VAL A C 1
ATOM 626 O O . VAL A 1 78 ? -7.555 -1.406 -10.128 1.00 79.38 78 VAL A O 1
ATOM 629 N N . CYS A 1 79 ? -5.725 -1.627 -11.426 1.00 67.06 79 CYS A N 1
ATOM 630 C CA . CYS A 1 79 ? -6.018 -0.503 -12.317 1.00 67.06 79 CYS A CA 1
ATOM 631 C C . CYS A 1 79 ? -6.170 0.834 -11.565 1.00 67.06 79 CYS A C 1
ATOM 633 O O . CYS A 1 79 ? -7.073 1.616 -11.878 1.00 67.06 79 CYS A O 1
ATOM 635 N N . GLU A 1 80 ? -5.337 1.058 -10.553 1.00 68.94 80 GLU A N 1
ATOM 636 C CA . GLU A 1 80 ? -5.151 2.358 -9.912 1.00 68.94 80 GLU A CA 1
ATOM 637 C C . GLU A 1 80 ? -4.565 3.365 -10.921 1.00 68.94 80 GLU A C 1
ATOM 639 O O . GLU A 1 80 ? -5.182 4.393 -11.201 1.00 68.94 80 GLU A O 1
ATOM 644 N N . GLU A 1 81 ? -3.528 2.961 -11.651 1.00 61.44 81 GLU A N 1
ATOM 645 C CA . GLU A 1 81 ? -2.716 3.807 -12.538 1.00 61.44 81 GLU A CA 1
ATOM 646 C C . GLU A 1 81 ? -3.431 4.182 -13.847 1.00 61.44 81 GLU A C 1
ATOM 648 O O . GLU A 1 81 ? -2.964 4.987 -14.654 1.00 61.44 81 GLU A O 1
ATOM 653 N N . VAL A 1 82 ? -4.595 3.573 -14.091 1.00 62.09 82 VAL A N 1
ATOM 654 C CA . VAL A 1 82 ? -5.469 3.834 -15.249 1.00 62.09 82 VAL A CA 1
ATOM 655 C C . VAL A 1 82 ? -6.727 4.612 -14.827 1.00 62.09 82 VAL A C 1
ATOM 657 O O . VAL A 1 82 ? -7.704 4.682 -15.575 1.00 62.09 82 VAL A O 1
ATOM 660 N N . GLY A 1 83 ? -6.711 5.208 -13.629 1.00 61.19 83 GLY A N 1
ATOM 661 C CA . GLY A 1 83 ? -7.778 6.065 -13.111 1.00 61.19 83 GLY A CA 1
ATOM 662 C C . GLY A 1 83 ? -8.606 5.429 -11.997 1.00 61.19 83 GLY A C 1
ATOM 663 O O . GLY A 1 83 ? -9.831 5.543 -12.012 1.00 61.19 83 GLY A O 1
ATOM 664 N N . CYS A 1 84 ? -7.962 4.756 -11.040 1.00 69.19 84 CYS A N 1
ATOM 665 C CA . CYS A 1 84 ? -8.591 4.262 -9.811 1.00 69.19 84 CYS A CA 1
ATOM 666 C C . CYS A 1 84 ? -9.791 3.333 -10.049 1.00 69.19 84 CYS A C 1
ATOM 668 O O . CYS A 1 84 ? -10.758 3.323 -9.286 1.00 69.19 84 CYS A O 1
ATOM 670 N N . ILE A 1 85 ? -9.762 2.525 -11.112 1.00 71.56 85 ILE A N 1
ATOM 671 C CA . ILE A 1 85 ? -10.928 1.725 -11.516 1.00 71.56 85 ILE A CA 1
ATOM 672 C C . ILE A 1 85 ? -11.235 0.656 -10.463 1.00 71.56 85 ILE A C 1
ATOM 674 O O . ILE A 1 85 ? -12.400 0.452 -10.112 1.00 71.56 85 ILE A O 1
ATOM 678 N N . GLY A 1 86 ? -10.214 -0.015 -9.927 1.00 68.00 86 GLY A N 1
ATOM 679 C CA . GLY A 1 86 ? -10.409 -1.045 -8.908 1.00 68.00 86 GLY A CA 1
ATOM 680 C C . GLY A 1 86 ? -10.924 -0.487 -7.586 1.00 68.00 86 GLY A C 1
ATOM 681 O O . GLY A 1 86 ? -11.851 -1.056 -7.011 1.00 68.00 86 GLY A O 1
ATOM 682 N N . SER A 1 87 ? -10.370 0.634 -7.124 1.00 70.38 87 SER A N 1
ATOM 683 C CA . SER A 1 87 ? -10.819 1.293 -5.893 1.00 70.38 87 SER A CA 1
ATOM 684 C C . SER A 1 87 ? -12.193 1.954 -6.054 1.00 70.38 87 SER A C 1
ATOM 686 O O . SER A 1 87 ? -12.994 1.899 -5.127 1.00 70.38 87 SER A O 1
ATOM 688 N N . SER A 1 88 ? -12.549 2.453 -7.245 1.00 73.81 88 SER A N 1
ATOM 689 C CA . SER A 1 88 ? -13.895 2.992 -7.521 1.00 73.81 88 SER A CA 1
ATOM 690 C C . SER A 1 88 ? -15.020 1.957 -7.381 1.00 73.81 88 SER A C 1
ATOM 692 O O . SER A 1 88 ? -16.174 2.311 -7.152 1.00 73.81 88 SER A O 1
ATOM 694 N N . LYS A 1 89 ? -14.684 0.666 -7.505 1.00 80.81 89 LYS A N 1
ATOM 695 C CA . LYS A 1 89 ? -15.603 -0.470 -7.335 1.00 80.81 89 LYS A CA 1
ATOM 696 C C . LYS A 1 89 ? -15.333 -1.242 -6.046 1.00 80.81 89 LYS A C 1
ATOM 698 O O . LYS A 1 89 ? -15.703 -2.414 -5.944 1.00 80.81 89 LYS A O 1
ATOM 703 N N . ALA A 1 90 ? -14.650 -0.619 -5.087 1.00 84.44 90 ALA A N 1
ATOM 704 C CA . ALA A 1 90 ? -14.333 -1.262 -3.829 1.00 84.44 90 ALA A CA 1
ATOM 705 C C . ALA A 1 90 ? -15.611 -1.681 -3.093 1.00 84.44 90 ALA A C 1
ATOM 707 O O . ALA A 1 90 ? -16.592 -0.940 -3.028 1.00 84.44 90 ALA A O 1
ATOM 708 N N . ASN A 1 91 ? -15.583 -2.874 -2.502 1.00 87.25 91 ASN A N 1
ATOM 709 C CA . ASN A 1 91 ? -16.635 -3.292 -1.590 1.00 87.25 91 ASN A CA 1
ATOM 710 C C . ASN A 1 91 ? -16.483 -2.526 -0.267 1.00 87.25 91 ASN A C 1
ATOM 712 O O . ASN A 1 91 ? -15.633 -2.877 0.551 1.00 87.25 91 ASN A O 1
ATOM 716 N N . MET A 1 92 ? -17.307 -1.496 -0.066 1.00 89.38 92 MET A N 1
ATOM 717 C CA . MET A 1 92 ? -17.270 -0.663 1.139 1.00 89.38 92 MET A CA 1
ATOM 718 C C . MET A 1 92 ? -17.611 -1.443 2.413 1.00 89.38 92 MET A C 1
ATOM 720 O O . MET A 1 92 ? -17.071 -1.126 3.471 1.00 89.38 92 MET A O 1
ATOM 724 N N . ASP A 1 93 ? -18.390 -2.527 2.313 1.00 91.19 93 ASP A N 1
ATOM 725 C CA . ASP A 1 93 ? -18.740 -3.350 3.475 1.00 91.19 93 ASP A CA 1
ATOM 726 C C . ASP A 1 93 ? -17.518 -4.002 4.124 1.00 91.19 93 ASP A C 1
ATOM 728 O O . ASP A 1 93 ? -17.505 -4.257 5.329 1.00 91.19 93 ASP A O 1
ATOM 732 N N . PHE A 1 94 ? -16.457 -4.227 3.344 1.00 91.69 94 PHE A N 1
ATOM 733 C CA . PHE A 1 94 ? -15.195 -4.747 3.859 1.00 91.69 94 PHE A CA 1
ATOM 734 C C . PHE A 1 94 ? -14.534 -3.805 4.877 1.00 91.69 94 PHE A C 1
ATOM 736 O O . PHE A 1 94 ? -13.812 -4.287 5.754 1.00 91.69 94 PHE A O 1
ATOM 743 N N . PHE A 1 95 ? -14.781 -2.496 4.765 1.00 92.25 95 PHE A N 1
ATOM 744 C CA . PHE A 1 95 ? -14.124 -1.448 5.547 1.00 92.25 95 PHE A CA 1
ATOM 745 C C . PHE A 1 95 ? -14.950 -0.954 6.745 1.00 92.25 95 PHE A C 1
ATOM 747 O O . PHE A 1 95 ? -14.445 -0.161 7.535 1.00 92.25 95 PHE A O 1
ATOM 754 N N . ASN A 1 96 ? -16.189 -1.425 6.921 1.00 92.12 96 ASN A N 1
ATOM 755 C CA . ASN A 1 96 ? -17.104 -0.936 7.965 1.00 92.12 96 ASN A CA 1
ATOM 756 C C . ASN A 1 96 ? -16.587 -1.128 9.405 1.00 92.12 96 ASN A C 1
ATOM 758 O O . ASN A 1 96 ? -16.959 -0.389 10.312 1.00 92.12 96 ASN A O 1
ATOM 762 N N . ASP A 1 97 ? -15.740 -2.127 9.629 1.00 93.94 97 ASP A N 1
ATOM 763 C CA . ASP A 1 97 ? -15.101 -2.455 10.909 1.00 93.94 97 ASP A CA 1
ATOM 764 C C . ASP A 1 97 ? -13.614 -2.040 10.946 1.00 93.94 97 ASP A C 1
ATOM 766 O O . ASP A 1 97 ? -12.873 -2.428 11.857 1.00 93.94 97 ASP A O 1
ATOM 770 N N . CYS A 1 98 ? -13.144 -1.257 9.970 1.00 93.38 98 CYS A N 1
ATOM 771 C CA . CYS A 1 98 ? -11.788 -0.722 9.963 1.00 93.38 98 CYS A CA 1
ATOM 772 C C . CYS A 1 98 ? -11.701 0.554 10.807 1.00 93.38 98 CYS A C 1
ATOM 774 O O . CYS A 1 98 ? -12.470 1.491 10.623 1.00 93.38 98 CYS A O 1
ATOM 776 N N . ARG A 1 99 ? -10.724 0.616 11.720 1.00 92.50 99 ARG A N 1
ATOM 777 C CA . ARG A 1 99 ? -10.456 1.826 12.524 1.00 92.50 99 ARG A CA 1
ATOM 778 C C . ARG A 1 99 ? -9.784 2.920 11.705 1.00 92.50 99 ARG A C 1
ATOM 780 O O . ARG A 1 99 ? -10.029 4.096 11.920 1.00 92.50 99 ARG A O 1
ATOM 787 N N . PHE A 1 100 ? -8.890 2.501 10.819 1.00 91.31 100 PHE A N 1
ATOM 788 C CA . PHE A 1 100 ? -8.140 3.349 9.908 1.00 91.31 100 PHE A CA 1
ATOM 789 C C . PHE A 1 100 ? -7.649 2.499 8.737 1.00 91.31 100 PHE A C 1
ATOM 791 O O . PHE A 1 100 ? -7.501 1.274 8.858 1.00 91.31 100 PHE A O 1
ATOM 798 N N . VAL A 1 101 ? -7.386 3.165 7.618 1.00 92.56 101 VAL A N 1
ATOM 799 C CA . VAL A 1 101 ? -6.865 2.563 6.393 1.00 92.56 101 VAL A CA 1
ATOM 800 C C . VAL A 1 101 ? -5.587 3.301 6.019 1.00 92.56 101 VAL A C 1
ATOM 802 O O . VAL A 1 101 ? -5.580 4.526 5.978 1.00 92.56 101 VAL A O 1
ATOM 805 N N . ILE A 1 102 ? -4.505 2.564 5.779 1.00 91.38 102 ILE A N 1
ATOM 806 C CA . ILE A 1 102 ? -3.208 3.129 5.395 1.00 91.38 102 ILE A CA 1
ATOM 807 C C . ILE A 1 102 ? -2.835 2.604 4.014 1.00 91.38 102 ILE A C 1
ATOM 809 O O . ILE A 1 102 ? -2.806 1.391 3.794 1.00 91.38 102 ILE A O 1
ATOM 813 N N . GLN A 1 103 ? -2.503 3.526 3.114 1.00 90.81 103 GLN A N 1
ATOM 814 C CA . GLN A 1 103 ? -1.971 3.236 1.789 1.00 90.81 103 GLN A CA 1
ATOM 815 C C . GLN A 1 103 ? -0.522 3.739 1.709 1.00 90.81 103 GLN A C 1
ATOM 817 O O . GLN A 1 103 ? -0.302 4.951 1.711 1.00 90.81 103 GLN A O 1
ATOM 822 N N . PRO A 1 104 ? 0.484 2.849 1.671 1.00 86.69 104 PRO A N 1
ATOM 823 C CA . PRO A 1 104 ? 1.863 3.237 1.417 1.00 86.69 104 PRO A CA 1
ATOM 824 C C . PRO A 1 104 ? 2.038 3.443 -0.089 1.00 86.69 104 PRO A C 1
ATOM 826 O O . PRO A 1 104 ? 2.363 2.505 -0.810 1.00 86.69 104 PRO A O 1
ATOM 829 N N . ASP A 1 105 ? 1.773 4.662 -0.543 1.00 83.31 105 ASP A N 1
ATOM 830 C CA . ASP A 1 105 ? 1.787 5.026 -1.959 1.00 83.31 105 ASP A CA 1
ATOM 831 C C . ASP A 1 105 ? 2.174 6.500 -2.101 1.00 83.31 105 ASP A C 1
ATOM 833 O O . ASP A 1 105 ? 1.349 7.419 -2.113 1.00 83.31 105 ASP A O 1
ATOM 837 N N . ARG A 1 106 ? 3.485 6.747 -2.032 1.00 80.06 106 ARG A N 1
ATOM 838 C CA . ARG A 1 106 ? 4.032 8.096 -2.119 1.00 80.06 106 ARG A CA 1
ATOM 839 C C . ARG A 1 106 ? 5.476 8.079 -2.584 1.00 80.06 106 ARG A C 1
ATOM 841 O O . ARG A 1 106 ? 6.312 7.329 -2.083 1.00 80.06 106 ARG A O 1
ATOM 848 N N . ARG A 1 107 ? 5.809 9.025 -3.462 1.00 77.88 107 ARG A N 1
ATOM 849 C CA . ARG A 1 107 ? 7.197 9.337 -3.800 1.00 77.88 107 ARG A CA 1
ATOM 850 C C . ARG A 1 107 ? 7.896 10.004 -2.615 1.00 77.88 107 ARG A C 1
ATOM 852 O O . ARG A 1 107 ? 7.656 11.175 -2.343 1.00 77.88 107 ARG A O 1
ATOM 859 N N . GLY A 1 108 ? 8.821 9.290 -1.983 1.00 80.44 108 GLY A N 1
ATOM 860 C CA . GLY A 1 108 ? 9.621 9.798 -0.867 1.00 80.44 108 GLY A CA 1
ATOM 861 C C . GLY A 1 108 ? 9.590 8.846 0.322 1.00 80.44 108 GLY A C 1
ATOM 862 O O . GLY A 1 108 ? 9.221 7.685 0.185 1.00 80.44 108 GLY A O 1
ATOM 863 N N . LYS A 1 109 ? 10.023 9.329 1.490 1.00 79.56 109 LYS A N 1
ATOM 864 C CA . LYS A 1 109 ? 10.051 8.527 2.730 1.00 79.56 109 LYS A CA 1
ATOM 865 C C . LYS A 1 109 ? 9.565 9.262 3.978 1.00 79.56 109 LYS A C 1
ATOM 867 O O . LYS A 1 109 ? 9.528 8.659 5.041 1.00 79.56 109 LYS A O 1
ATOM 872 N N . SER A 1 110 ? 9.268 10.551 3.857 1.00 82.88 110 SER A N 1
ATOM 873 C CA . SER A 1 110 ? 9.033 11.460 4.979 1.00 82.88 110 SER A CA 1
ATOM 874 C C . SER A 1 110 ? 7.606 11.971 5.056 1.00 82.88 110 SER A C 1
ATOM 876 O O . SER A 1 110 ? 7.287 12.645 6.015 1.00 82.88 110 SER A O 1
ATOM 878 N N . ASP A 1 111 ? 6.748 11.700 4.082 1.00 85.56 111 ASP A N 1
ATOM 879 C CA . ASP A 1 111 ? 5.483 12.428 3.980 1.00 85.56 111 ASP A CA 1
ATOM 880 C C . ASP A 1 111 ? 4.331 11.578 4.525 1.00 85.56 111 ASP A C 1
ATOM 882 O O . ASP A 1 111 ? 4.282 10.366 4.297 1.00 85.56 111 ASP A O 1
ATOM 886 N N . VAL A 1 112 ? 3.388 12.219 5.217 1.00 86.50 112 VAL A N 1
ATOM 887 C CA . VAL A 1 112 ? 2.084 11.645 5.580 1.00 86.50 112 VAL A CA 1
ATOM 888 C C . VAL A 1 112 ? 1.016 12.542 4.984 1.00 86.50 112 VAL A C 1
ATOM 890 O O . VAL A 1 112 ? 0.897 13.696 5.374 1.00 86.50 112 VAL A O 1
ATOM 893 N N . ILE A 1 113 ? 0.255 12.019 4.028 1.00 85.69 113 ILE A N 1
ATOM 894 C CA . ILE A 1 113 ? -0.769 12.802 3.337 1.00 85.69 113 ILE A CA 1
ATOM 895 C C . ILE A 1 113 ? -2.005 12.912 4.224 1.00 85.69 113 ILE A C 1
ATOM 897 O O . ILE A 1 113 ? -2.600 11.898 4.595 1.00 85.69 113 ILE A O 1
ATOM 901 N N . THR A 1 114 ? -2.393 14.140 4.551 1.00 84.25 114 THR A N 1
ATOM 902 C CA . THR A 1 114 ? -3.573 14.435 5.374 1.00 84.25 114 THR A CA 1
ATOM 903 C C . THR A 1 114 ? -4.714 15.048 4.573 1.00 84.25 114 THR A C 1
ATOM 905 O O . THR A 1 114 ? -5.870 14.933 4.981 1.00 84.25 114 THR A O 1
ATOM 908 N N . GLN A 1 115 ? -4.414 15.621 3.403 1.00 82.44 115 GLN A N 1
ATOM 909 C CA . GLN A 1 115 ? -5.397 16.248 2.523 1.00 82.44 115 GLN A CA 1
ATOM 910 C C . GLN A 1 115 ? -5.169 15.850 1.057 1.00 82.44 115 GLN A C 1
ATOM 912 O O . GLN A 1 115 ? -4.050 15.894 0.548 1.00 82.44 115 GLN A O 1
ATOM 917 N N . ILE A 1 116 ? -6.240 15.503 0.340 1.00 82.19 116 ILE A N 1
ATOM 918 C CA . ILE A 1 116 ? -6.201 15.219 -1.104 1.00 82.19 116 ILE A CA 1
ATOM 919 C C . ILE A 1 116 ? -7.291 16.035 -1.791 1.00 82.19 116 ILE A C 1
ATOM 921 O O . ILE A 1 116 ? -8.457 15.960 -1.420 1.00 82.19 116 ILE A O 1
ATOM 925 N N . GLY A 1 117 ? -6.931 16.823 -2.810 1.00 73.44 117 GLY A N 1
ATOM 926 C CA . GLY A 1 117 ? -7.915 17.508 -3.659 1.00 73.44 117 GLY A CA 1
ATOM 927 C C . GLY A 1 117 ? -8.910 18.393 -2.897 1.00 73.44 117 GLY A C 1
ATOM 928 O O . GLY A 1 117 ? -10.093 18.377 -3.218 1.00 73.44 117 GLY A O 1
ATOM 929 N N . PHE A 1 118 ? -8.431 19.145 -1.897 1.00 74.75 118 PHE A N 1
ATOM 930 C CA . PHE A 1 118 ? -9.236 19.979 -0.981 1.00 74.75 118 PHE A CA 1
ATOM 931 C C . PHE A 1 118 ? -10.177 19.215 -0.034 1.00 74.75 118 PHE A C 1
ATOM 933 O O . PHE A 1 118 ? -11.056 19.826 0.568 1.00 74.75 118 PHE A O 1
ATOM 940 N N . MET A 1 119 ? -9.996 17.903 0.117 1.00 80.44 119 MET A N 1
ATOM 941 C CA . MET A 1 119 ? -10.710 17.092 1.101 1.00 80.44 119 MET A CA 1
ATOM 942 C C . MET A 1 119 ? -9.746 16.565 2.159 1.00 80.44 119 MET A C 1
ATOM 944 O O . MET A 1 119 ? -8.705 15.990 1.826 1.00 80.44 119 MET A O 1
ATOM 948 N N . ASP A 1 120 ? -10.124 16.726 3.422 1.00 83.44 120 ASP A N 1
ATOM 949 C CA . ASP A 1 120 ? -9.408 16.143 4.551 1.00 83.44 120 ASP A CA 1
ATOM 950 C C . ASP A 1 120 ? -9.697 14.643 4.607 1.00 83.44 120 ASP A C 1
ATOM 952 O O . ASP A 1 120 ? -10.849 14.211 4.702 1.00 83.44 120 ASP A O 1
ATOM 956 N N . ILE A 1 121 ? -8.638 13.839 4.520 1.00 86.94 121 ILE A N 1
ATOM 957 C CA . ILE A 1 121 ? -8.723 12.371 4.568 1.00 86.94 121 ILE A CA 1
ATOM 958 C C . ILE A 1 121 ? -8.291 11.813 5.925 1.00 86.94 121 ILE A C 1
ATOM 960 O O . ILE A 1 121 ? -8.421 10.616 6.179 1.00 86.94 121 ILE A O 1
ATOM 964 N N . CYS A 1 122 ? -7.777 12.677 6.798 1.00 86.12 122 CYS A N 1
ATOM 965 C CA . CYS A 1 122 ? -7.264 12.319 8.104 1.00 86.12 122 CYS A CA 1
ATOM 966 C C . CYS A 1 122 ? -7.869 13.228 9.176 1.00 86.12 122 CYS A C 1
ATOM 968 O O . CYS A 1 122 ? -7.914 14.441 9.006 1.00 86.12 122 CYS A O 1
ATOM 970 N N . SER A 1 123 ? -8.316 12.649 10.292 1.00 85.94 123 SER A N 1
ATOM 971 C CA . SER A 1 123 ? -8.799 13.429 11.431 1.00 85.94 123 SER A CA 1
ATOM 972 C C . SER A 1 123 ? -7.641 13.950 12.284 1.00 85.94 123 SER A C 1
ATOM 974 O O . SER A 1 123 ? -6.610 13.286 12.430 1.00 85.94 123 SER A O 1
ATOM 976 N N . ASP A 1 124 ? -7.841 15.106 12.920 1.00 85.12 124 ASP A N 1
ATOM 977 C CA . ASP A 1 124 ? -6.868 15.686 13.855 1.00 85.12 124 ASP A CA 1
ATOM 978 C C . ASP A 1 124 ? -6.541 14.742 15.018 1.00 85.12 124 ASP A C 1
ATOM 980 O O . ASP A 1 124 ? -5.408 14.695 15.497 1.00 85.12 124 ASP A O 1
ATOM 984 N N . ASP A 1 125 ? -7.534 13.982 15.480 1.00 87.25 125 ASP A N 1
ATOM 985 C CA . ASP A 1 125 ? -7.362 13.026 16.573 1.00 87.25 125 ASP A CA 1
ATOM 986 C C . ASP A 1 125 ? -6.454 11.863 16.159 1.00 87.25 125 ASP A C 1
ATOM 988 O O . ASP A 1 125 ? -5.574 11.473 16.925 1.00 87.25 125 ASP A O 1
ATOM 992 N N . PHE A 1 126 ? -6.568 11.384 14.915 1.00 86.81 126 PHE A N 1
ATOM 993 C CA . PHE A 1 126 ? -5.665 10.358 14.399 1.00 86.81 126 PHE A CA 1
ATOM 994 C C . PHE A 1 126 ? -4.221 10.865 14.298 1.00 86.81 126 PHE A C 1
ATOM 996 O O . PHE A 1 126 ? -3.296 10.155 14.692 1.00 86.81 126 PHE A O 1
ATOM 1003 N N . ILE A 1 127 ? -4.009 12.100 13.824 1.00 86.19 127 ILE A N 1
ATOM 1004 C CA . ILE A 1 127 ? -2.663 12.694 13.737 1.00 86.19 127 ILE A CA 1
ATOM 1005 C C . ILE A 1 127 ? -2.021 12.835 15.117 1.00 86.19 127 ILE A C 1
ATOM 1007 O O . ILE A 1 127 ? -0.846 12.493 15.289 1.00 86.19 127 ILE A O 1
ATOM 1011 N N . LYS A 1 128 ? -2.792 13.269 16.120 1.00 87.06 128 LYS A N 1
ATOM 1012 C CA . LYS A 1 128 ? -2.317 13.333 17.509 1.00 87.06 128 LYS A CA 1
ATOM 1013 C C . LYS A 1 128 ? -1.899 11.951 18.016 1.00 87.06 128 LYS A C 1
ATOM 1015 O O . LYS A 1 128 ? -0.818 11.826 18.598 1.00 87.06 128 LYS A O 1
ATOM 1020 N N . ASP A 1 129 ? -2.707 10.927 17.747 1.00 87.56 129 ASP A N 1
ATOM 1021 C CA . ASP A 1 129 ? -2.464 9.560 18.213 1.00 87.56 129 ASP A CA 1
ATOM 1022 C C . ASP A 1 129 ? -1.218 8.921 17.583 1.00 87.56 129 ASP A C 1
ATOM 1024 O O . ASP A 1 129 ? -0.439 8.273 18.287 1.00 87.56 129 ASP A O 1
ATOM 1028 N N . ILE A 1 130 ? -0.987 9.108 16.277 1.00 86.81 130 ILE A N 1
ATOM 1029 C CA . ILE A 1 130 ? 0.185 8.516 15.608 1.00 86.81 130 ILE A CA 1
ATOM 1030 C C . ILE A 1 130 ? 1.477 9.310 15.854 1.00 86.81 130 ILE A C 1
ATOM 1032 O O . ILE A 1 130 ? 2.561 8.736 15.758 1.00 86.81 130 ILE A O 1
ATOM 1036 N N . THR A 1 131 ? 1.366 10.607 16.174 1.00 88.06 131 THR A N 1
ATOM 1037 C CA . THR A 1 131 ? 2.488 11.544 16.374 1.00 88.06 131 THR A CA 1
ATOM 1038 C C . THR A 1 131 ? 3.602 11.363 15.317 1.00 88.06 131 THR A C 1
ATOM 1040 O O . THR A 1 131 ? 4.707 10.903 15.644 1.00 88.06 131 THR A O 1
ATOM 1043 N N . PRO A 1 132 ? 3.317 11.657 14.036 1.00 85.12 132 PRO A N 1
ATOM 1044 C CA . PRO A 1 132 ? 4.146 11.235 12.901 1.00 85.12 132 PRO A CA 1
ATOM 1045 C C . PRO A 1 132 ? 5.589 11.764 12.967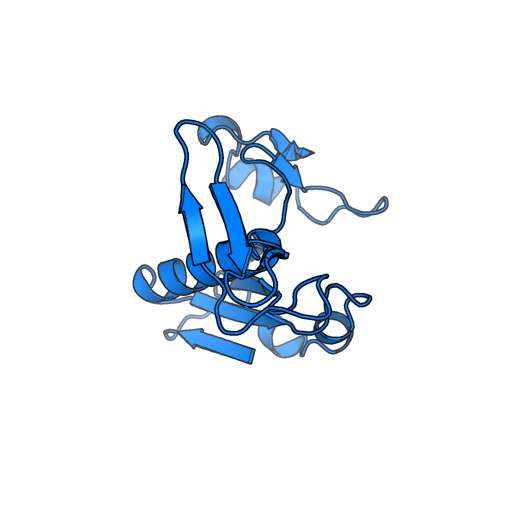 1.00 85.12 132 PRO A C 1
ATOM 1047 O O . PRO A 1 132 ? 6.530 11.076 12.559 1.00 85.12 132 PRO A O 1
ATOM 1050 N N . GLU A 1 133 ? 5.793 12.927 13.583 1.00 87.38 133 GLU A N 1
ATOM 1051 C CA . GLU A 1 133 ? 7.091 13.588 13.717 1.00 87.38 133 GLU A CA 1
ATOM 1052 C C . GLU A 1 133 ? 8.082 12.757 14.541 1.00 87.38 133 GLU A C 1
ATOM 1054 O O . GLU A 1 133 ? 9.285 12.780 14.275 1.00 87.38 133 GLU A O 1
ATOM 1059 N N . LYS A 1 134 ? 7.597 11.953 15.502 1.00 88.62 134 LYS A N 1
ATOM 1060 C CA . LYS A 1 134 ? 8.450 11.035 16.285 1.00 88.62 134 LYS A CA 1
ATOM 1061 C C . LYS A 1 134 ? 9.100 9.959 15.420 1.00 88.62 134 LYS A C 1
ATOM 1063 O O . LYS A 1 134 ? 10.148 9.432 15.785 1.00 88.62 134 LYS A O 1
ATOM 1068 N N . PHE A 1 135 ? 8.474 9.632 14.295 1.00 85.12 135 PHE A N 1
ATOM 1069 C CA . PHE A 1 135 ? 8.940 8.627 13.347 1.00 85.12 135 PHE A CA 1
ATOM 1070 C C . PHE A 1 135 ? 9.605 9.255 12.113 1.00 85.12 135 PHE A C 1
ATOM 1072 O O . PHE A 1 135 ? 9.961 8.538 11.181 1.00 85.12 135 PHE A O 1
ATOM 1079 N N . GLY A 1 136 ? 9.823 10.578 12.124 1.00 86.31 136 GLY A N 1
ATOM 1080 C CA . GLY A 1 136 ? 10.452 11.311 11.027 1.00 86.31 136 GLY A CA 1
ATOM 1081 C C . GLY A 1 136 ? 9.514 11.610 9.857 1.00 86.31 136 GLY A C 1
ATOM 1082 O O . GLY A 1 136 ? 10.004 11.877 8.759 1.00 86.31 136 GLY A O 1
ATOM 1083 N N . TYR A 1 137 ? 8.197 11.556 10.085 1.00 87.25 137 TYR A N 1
ATOM 1084 C CA . TYR A 1 137 ? 7.195 11.918 9.091 1.00 87.25 137 TYR A CA 1
ATOM 1085 C C . TYR A 1 137 ? 6.671 13.348 9.282 1.00 87.25 137 TYR A C 1
ATOM 1087 O O . TYR A 1 137 ? 6.510 13.815 10.409 1.00 87.25 137 TYR A O 1
ATOM 1095 N N . THR A 1 138 ? 6.348 14.003 8.172 1.00 86.88 138 THR A N 1
ATOM 1096 C CA . THR A 1 138 ? 5.799 15.354 8.079 1.00 86.88 138 THR A CA 1
ATOM 1097 C C . THR A 1 138 ? 4.399 15.285 7.456 1.00 86.88 138 THR A C 1
ATOM 1099 O O . THR A 1 138 ? 4.270 14.858 6.303 1.00 86.88 138 THR A O 1
ATOM 1102 N N . PRO A 1 139 ? 3.344 15.689 8.186 1.00 83.19 139 PRO A N 1
ATOM 1103 C CA . PRO A 1 139 ? 1.998 15.835 7.633 1.00 83.19 139 PRO A CA 1
ATOM 1104 C C . PRO A 1 139 ? 1.975 16.832 6.465 1.00 83.19 139 PRO A C 1
ATOM 1106 O O . PRO A 1 139 ? 2.569 17.907 6.577 1.00 83.19 139 PRO A O 1
ATOM 1109 N N . THR A 1 140 ? 1.336 16.471 5.348 1.00 78.50 140 THR A N 1
ATOM 1110 C CA . THR A 1 140 ? 1.264 17.284 4.117 1.00 78.50 140 THR A CA 1
ATOM 1111 C C . THR A 1 140 ? -0.127 17.279 3.494 1.00 78.50 140 THR A C 1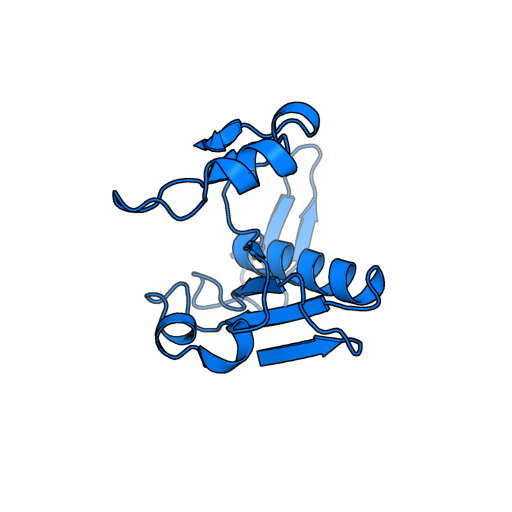
ATOM 1113 O O . THR A 1 140 ? -0.807 16.225 3.540 1.00 78.50 140 THR A O 1
#

pLDDT: mean 85.8, std 8.28, range [61.19, 96.88]

Sequence (140 aa):
IYITKGTAKTYPCMVAHLDQVQKYHPTDFTVIETKDLLFGYSPKERSFCGLGADDKNGIWLCLQCLQKFNEIKVAFFVCEEVGCIGSSKANMDFFNDCRFVIQPDRRGKSDVITQIGFMDICSDDFIKDITPEKFGYTPT